Protein AF-A0A3D5UIU8-F1 (afdb_monomer_lite)

Secondary structure (DSSP, 8-state):
-HHHHHHHTGGGHHHHHHHHHHHHHHHHHHHHHHHHHHHHIIIIITTT-HHHHHHHHHHHHHHHHHHHHHHHHHHHHHHHHHHHHHHHHHHHHHHHHHTS-TTSGGG-

Sequence (108 aa):
MLKTLFKSLKQYKKDTIKTPIYVSLEVVMEVIIPLFMANLIDFGIDAGNMQVILQMGFALLVASFISLLFGVLAGKSAAVSSAGLARNLRQDMFYNVQKFSFWNIDKF

Radius of gyration: 24.21 Å; chains: 1; bounding box: 44×24×74 Å

Foldseek 3Di:
DVVVLVVLLVPLPVLVVVLVVLVVVLVVLVVVLVVLVVCCCVVPVVVVPPVSNVVSVVVSVVSVVVSVVSVVSSVVSVVVSVVSSVVSVVVVVVVVVVPDPPVCPVPD

pLDDT: mean 78.09, std 11.28, range [51.5, 91.25]

Structure (mmCIF, N/CA/C/O backbone):
data_AF-A0A3D5UIU8-F1
#
_entry.id   AF-A0A3D5UIU8-F1
#
loop_
_atom_site.group_PDB
_atom_site.id
_atom_site.type_symbol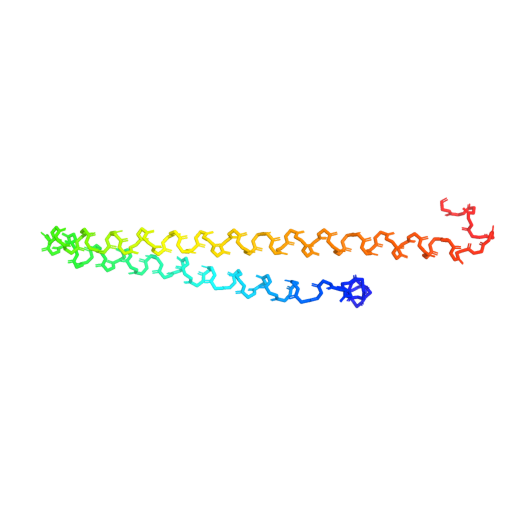
_atom_site.label_atom_id
_atom_site.label_alt_id
_atom_site.label_comp_id
_atom_site.label_asym_id
_atom_site.label_entity_id
_atom_site.label_seq_id
_atom_site.pdbx_PDB_ins_code
_atom_site.Cartn_x
_atom_site.Cartn_y
_atom_site.Cartn_z
_atom_site.occupancy
_atom_site.B_iso_or_equiv
_atom_site.auth_seq_id
_atom_site.auth_comp_id
_atom_site.auth_asym_id
_atom_site.auth_atom_id
_atom_site.pdbx_PDB_model_num
ATOM 1 N N . MET A 1 1 ? 0.678 3.725 -28.351 1.00 55.47 1 MET A N 1
ATOM 2 C CA . MET A 1 1 ? 1.595 4.153 -27.268 1.00 55.47 1 MET A CA 1
ATOM 3 C C . MET A 1 1 ? 1.585 3.197 -26.077 1.00 55.47 1 MET A C 1
ATOM 5 O O . MET A 1 1 ? 2.606 2.571 -25.833 1.00 55.47 1 MET A O 1
ATOM 9 N N . LEU A 1 2 ? 0.453 2.993 -25.388 1.00 57.66 2 LEU A N 1
ATOM 10 C CA . LEU A 1 2 ? 0.391 2.125 -24.196 1.00 57.66 2 LEU A CA 1
ATOM 11 C C . LEU A 1 2 ? 0.807 0.663 -24.464 1.00 57.66 2 LEU A C 1
ATOM 13 O O . LEU A 1 2 ? 1.610 0.115 -23.717 1.00 57.66 2 LEU A O 1
ATOM 17 N N . LYS A 1 3 ? 0.371 0.048 -25.575 1.00 56.66 3 LYS A N 1
ATOM 18 C CA . LYS A 1 3 ? 0.753 -1.337 -25.942 1.00 56.66 3 LYS A CA 1
ATOM 19 C C . LYS A 1 3 ? 2.269 -1.549 -26.103 1.00 56.66 3 LYS A C 1
ATOM 21 O O . LYS A 1 3 ? 2.748 -2.653 -25.859 1.00 56.66 3 LYS A O 1
ATOM 26 N N . THR A 1 4 ? 3.016 -0.517 -26.500 1.00 61.75 4 THR A N 1
ATOM 27 C CA . THR A 1 4 ? 4.473 -0.586 -26.694 1.00 61.75 4 THR A CA 1
ATOM 28 C C . THR A 1 4 ? 5.202 -0.539 -25.351 1.00 61.75 4 THR A C 1
ATOM 30 O O . THR A 1 4 ? 6.079 -1.360 -25.106 1.00 61.75 4 THR A O 1
ATOM 33 N N . LEU A 1 5 ? 4.752 0.330 -24.437 1.00 63.69 5 LEU A N 1
ATOM 34 C CA . LEU A 1 5 ? 5.268 0.430 -23.065 1.00 63.69 5 LEU A CA 1
ATOM 35 C C . LEU A 1 5 ? 4.950 -0.827 -22.237 1.00 63.69 5 LEU A C 1
ATOM 37 O O . LEU A 1 5 ? 5.814 -1.362 -21.545 1.00 63.69 5 LEU A O 1
ATOM 41 N N . PHE A 1 6 ? 3.745 -1.385 -22.397 1.00 60.25 6 PHE A N 1
ATOM 42 C CA . PHE A 1 6 ? 3.358 -2.676 -21.809 1.00 60.25 6 PHE A CA 1
ATOM 43 C C . PHE A 1 6 ? 4.180 -3.866 -22.332 1.00 60.25 6 PHE A C 1
ATOM 45 O O . PHE A 1 6 ? 4.208 -4.927 -21.697 1.00 60.25 6 PHE A O 1
ATOM 52 N N . LYS A 1 7 ? 4.872 -3.708 -23.467 1.00 61.59 7 LYS A N 1
ATOM 53 C CA . LYS A 1 7 ? 5.794 -4.710 -24.014 1.00 61.59 7 LYS A CA 1
ATOM 54 C C . LYS A 1 7 ? 7.157 -4.674 -23.311 1.00 61.59 7 LYS A C 1
ATOM 56 O O . LYS A 1 7 ? 7.739 -5.740 -23.136 1.00 61.59 7 LYS A O 1
ATOM 61 N N . SER A 1 8 ? 7.614 -3.517 -22.825 1.00 60.22 8 SER A N 1
ATOM 62 C CA . SER A 1 8 ? 8.851 -3.380 -22.028 1.00 60.22 8 SER A CA 1
ATOM 63 C C . SER A 1 8 ? 8.677 -3.807 -20.560 1.00 60.22 8 SER A C 1
ATOM 65 O O . SER A 1 8 ? 9.648 -4.107 -19.868 1.00 60.22 8 SER A O 1
ATOM 67 N N . LEU A 1 9 ? 7.434 -3.958 -20.093 1.00 59.25 9 LEU A N 1
ATOM 68 C CA . LEU A 1 9 ? 7.099 -4.498 -18.766 1.00 59.25 9 LEU A CA 1
ATOM 69 C C . LEU A 1 9 ? 7.472 -5.983 -18.564 1.00 59.25 9 LEU A C 1
ATOM 71 O O . LEU A 1 9 ? 7.518 -6.420 -17.418 1.00 59.25 9 LEU A O 1
ATOM 75 N N . LYS A 1 10 ? 7.744 -6.747 -19.643 1.00 63.09 10 LYS A N 1
ATOM 76 C CA . LYS A 1 10 ? 8.130 -8.185 -19.699 1.00 63.09 10 LYS A CA 1
ATOM 77 C C . LYS A 1 10 ? 8.235 -8.903 -18.342 1.00 63.09 10 LYS A C 1
ATOM 79 O O . LYS A 1 10 ? 7.294 -9.584 -17.947 1.00 63.09 10 LYS A O 1
ATOM 84 N N . GLN A 1 11 ? 9.372 -8.764 -17.661 1.00 62.12 11 GLN A N 1
ATOM 85 C CA . GLN A 1 11 ? 9.751 -9.550 -16.482 1.00 62.12 11 GLN A CA 1
ATOM 86 C C . GLN A 1 11 ? 9.135 -9.021 -15.170 1.00 62.12 11 GLN A C 1
ATOM 88 O O . GLN A 1 11 ? 9.027 -9.772 -14.207 1.00 62.12 11 GLN A O 1
ATOM 93 N N . TYR A 1 12 ? 8.657 -7.770 -15.160 1.00 63.25 12 TYR A N 1
ATOM 94 C CA . TYR A 1 12 ? 8.117 -7.068 -13.986 1.00 63.25 12 TYR A CA 1
ATOM 95 C C . TYR A 1 12 ? 6.584 -7.058 -13.916 1.00 63.25 12 TYR A C 1
ATOM 97 O O . TYR A 1 12 ? 6.015 -6.549 -12.955 1.00 63.25 12 TYR A O 1
ATOM 105 N N . LYS A 1 13 ? 5.889 -7.674 -14.886 1.00 61.03 13 LYS A N 1
ATOM 106 C CA . LYS A 1 13 ? 4.415 -7.747 -14.908 1.00 61.03 13 LYS A CA 1
ATOM 107 C C . LYS A 1 13 ? 3.810 -8.320 -13.621 1.00 61.03 13 LYS A C 1
ATOM 109 O O . LYS A 1 13 ? 2.730 -7.894 -13.226 1.00 61.03 13 LYS A O 1
ATOM 114 N N . LYS A 1 14 ? 4.493 -9.273 -12.973 1.00 61.50 14 LYS A N 1
ATOM 115 C CA . LYS A 1 14 ? 4.030 -9.872 -11.711 1.00 61.50 14 LYS A CA 1
ATOM 116 C C . LYS A 1 14 ? 4.049 -8.863 -10.564 1.00 61.50 14 LYS A C 1
ATOM 118 O O . LYS A 1 14 ? 3.095 -8.821 -9.797 1.00 61.50 14 LYS A O 1
ATOM 123 N N . ASP A 1 15 ? 5.085 -8.037 -10.476 1.00 64.19 15 ASP A N 1
ATOM 124 C CA . ASP A 1 15 ? 5.209 -7.038 -9.413 1.00 64.19 15 ASP A CA 1
ATOM 125 C C . ASP A 1 15 ? 4.310 -5.827 -9.683 1.00 64.19 15 ASP A C 1
ATOM 127 O O . ASP A 1 15 ? 3.659 -5.334 -8.770 1.00 64.19 15 ASP A O 1
ATOM 131 N N . THR A 1 16 ? 4.141 -5.435 -10.951 1.00 70.50 16 THR A N 1
ATOM 132 C CA . THR A 1 16 ? 3.202 -4.374 -11.352 1.00 70.50 16 THR A CA 1
ATOM 133 C C . THR A 1 16 ? 1.745 -4.693 -11.027 1.00 70.50 16 THR A C 1
ATOM 135 O O . THR A 1 16 ? 0.993 -3.769 -10.756 1.00 70.50 16 THR A O 1
ATOM 138 N N . ILE A 1 17 ? 1.326 -5.965 -11.050 1.00 73.69 17 ILE A N 1
ATOM 139 C CA . ILE A 1 17 ? -0.043 -6.366 -10.667 1.00 73.69 17 ILE A CA 1
ATOM 140 C C . ILE A 1 17 ? -0.186 -6.469 -9.145 1.00 73.69 17 ILE A C 1
ATOM 142 O O . ILE A 1 17 ? -1.238 -6.149 -8.601 1.00 73.69 17 ILE A O 1
ATOM 146 N N . LYS A 1 18 ? 0.871 -6.878 -8.440 1.00 72.50 18 LYS A N 1
ATOM 147 C CA . LYS A 1 18 ? 0.861 -6.956 -6.975 1.00 72.50 18 LYS A CA 1
ATOM 148 C C . LYS A 1 18 ? 0.772 -5.580 -6.320 1.00 72.50 18 LYS A C 1
ATOM 150 O O . LYS A 1 18 ? 0.062 -5.436 -5.334 1.00 72.50 18 LYS A O 1
ATOM 155 N N . THR A 1 19 ? 1.430 -4.570 -6.884 1.00 78.62 19 THR A N 1
ATOM 156 C CA . THR A 1 19 ? 1.395 -3.192 -6.374 1.00 78.62 19 THR A CA 1
ATOM 157 C C . THR A 1 19 ? -0.028 -2.642 -6.180 1.00 78.62 19 THR A C 1
ATOM 159 O O . THR A 1 19 ? -0.350 -2.290 -5.050 1.00 78.62 19 THR A O 1
ATOM 162 N N . PRO A 1 20 ? -0.918 -2.593 -7.194 1.00 80.12 20 PRO A N 1
ATOM 163 C CA . PRO A 1 20 ? -2.274 -2.082 -7.013 1.00 80.12 20 PRO A CA 1
ATOM 164 C C . PRO A 1 20 ? -3.114 -2.951 -6.074 1.00 80.12 20 PRO A C 1
ATOM 166 O O . PRO A 1 20 ? -3.991 -2.417 -5.407 1.00 80.12 20 PRO A O 1
ATOM 169 N N . ILE A 1 21 ? -2.841 -4.258 -5.965 1.00 83.62 21 ILE A N 1
ATOM 170 C CA . ILE A 1 21 ? -3.509 -5.120 -4.977 1.00 83.62 21 ILE A CA 1
ATOM 171 C C . ILE A 1 21 ? -3.123 -4.692 -3.557 1.00 83.62 21 ILE A C 1
ATOM 173 O O . ILE A 1 21 ? -4.005 -4.512 -2.722 1.00 83.62 21 ILE A O 1
ATOM 177 N N . TYR A 1 22 ? -1.830 -4.483 -3.290 1.00 82.00 22 TYR A N 1
ATOM 178 C CA . TYR A 1 22 ? -1.364 -4.038 -1.974 1.00 82.00 22 TYR A CA 1
ATOM 179 C C . TYR A 1 22 ? -1.868 -2.637 -1.623 1.00 82.00 22 TYR A C 1
ATOM 181 O O . TYR A 1 22 ? -2.374 -2.455 -0.522 1.00 82.00 22 TYR A O 1
ATOM 189 N N . VAL A 1 23 ? -1.825 -1.696 -2.571 1.00 85.25 23 VAL A N 1
ATOM 190 C CA . VAL A 1 23 ? -2.378 -0.343 -2.377 1.00 85.25 23 VAL A CA 1
ATOM 191 C C . VAL A 1 23 ? -3.888 -0.390 -2.126 1.00 85.25 23 VAL A C 1
ATOM 193 O O . VAL A 1 23 ? -4.392 0.314 -1.263 1.00 85.25 23 VAL A O 1
ATOM 196 N N . SER A 1 24 ? -4.637 -1.238 -2.838 1.00 86.62 24 SER A N 1
ATOM 197 C CA . SER A 1 24 ? -6.087 -1.345 -2.611 1.00 86.62 24 SER A CA 1
ATOM 198 C C . SER A 1 24 ? -6.403 -1.871 -1.210 1.00 86.62 24 SER A C 1
ATOM 200 O O . SER A 1 24 ? -7.316 -1.371 -0.562 1.00 86.62 24 SER A O 1
ATOM 202 N N . LEU A 1 25 ? -5.649 -2.869 -0.734 1.00 84.75 25 LEU A N 1
ATOM 203 C CA . LEU A 1 25 ? -5.814 -3.415 0.615 1.00 84.75 25 LEU A CA 1
ATOM 204 C C . LEU A 1 25 ? -5.443 -2.396 1.700 1.00 84.75 25 LEU A C 1
ATOM 206 O O . LEU A 1 25 ? -6.148 -2.302 2.701 1.00 84.75 25 LEU A O 1
ATOM 210 N N . GLU A 1 26 ? -4.380 -1.623 1.482 1.00 86.81 26 GLU A N 1
ATOM 211 C CA . GLU A 1 26 ? -3.974 -0.517 2.353 1.00 86.81 26 GLU A CA 1
ATOM 212 C C . GLU A 1 26 ? -5.085 0.534 2.471 1.00 86.81 26 GLU A C 1
ATOM 214 O O . GLU A 1 26 ? -5.531 0.833 3.574 1.00 86.81 26 GLU A O 1
ATOM 219 N N . VAL A 1 27 ? -5.616 1.016 1.343 1.00 88.81 27 VAL A N 1
ATOM 220 C CA . VAL A 1 27 ? -6.671 2.043 1.335 1.00 88.81 27 VAL A CA 1
ATOM 221 C C . VAL A 1 27 ? -7.948 1.547 2.019 1.00 88.81 27 VAL A C 1
ATOM 223 O O . VAL A 1 27 ? -8.598 2.300 2.741 1.00 88.81 27 VAL A O 1
ATOM 226 N N . VAL A 1 28 ? -8.316 0.273 1.846 1.00 88.81 28 VAL A N 1
ATOM 227 C CA . VAL A 1 28 ? -9.464 -0.309 2.562 1.00 88.81 28 VAL A CA 1
ATOM 228 C C . VAL A 1 28 ? -9.240 -0.279 4.076 1.00 88.81 28 VAL A C 1
ATOM 230 O O . VAL A 1 28 ? -10.161 0.074 4.812 1.00 88.81 28 VAL A O 1
ATOM 233 N N . MET A 1 29 ? -8.034 -0.601 4.555 1.00 84.56 29 MET A N 1
ATOM 234 C CA . MET A 1 29 ? -7.706 -0.499 5.981 1.00 84.56 29 MET A CA 1
ATOM 235 C C . MET A 1 29 ? -7.745 0.949 6.477 1.00 84.56 29 MET A C 1
ATOM 237 O O . MET A 1 29 ? -8.321 1.201 7.535 1.00 84.56 29 MET A O 1
ATOM 241 N N . GLU A 1 30 ? -7.219 1.905 5.709 1.00 86.12 30 GLU A N 1
ATOM 242 C CA . GLU A 1 30 ? -7.270 3.327 6.067 1.00 86.12 30 GLU A CA 1
ATOM 243 C C . GLU A 1 30 ? -8.698 3.858 6.192 1.00 86.12 30 GLU A C 1
ATOM 245 O O . GLU A 1 30 ? -8.975 4.649 7.086 1.00 86.12 30 GLU A O 1
ATOM 250 N N . VAL A 1 31 ? -9.625 3.392 5.354 1.00 89.69 31 VAL A N 1
ATOM 251 C CA . VAL A 1 31 ? -11.046 3.776 5.428 1.00 89.69 31 VAL A CA 1
ATOM 252 C C . VAL A 1 31 ? -11.741 3.146 6.642 1.00 89.69 31 VAL A C 1
ATOM 254 O O . VAL A 1 31 ? -12.666 3.727 7.210 1.00 89.69 31 VAL A O 1
ATOM 257 N N . ILE A 1 32 ? -11.290 1.968 7.073 1.00 87.19 32 ILE A N 1
ATOM 258 C CA . ILE A 1 32 ? -11.833 1.254 8.233 1.00 87.19 32 ILE A CA 1
ATOM 259 C C . ILE A 1 32 ? -11.371 1.883 9.565 1.00 87.19 32 ILE A C 1
ATOM 261 O O . ILE A 1 32 ? -12.113 1.849 10.547 1.00 87.19 32 ILE A O 1
ATOM 265 N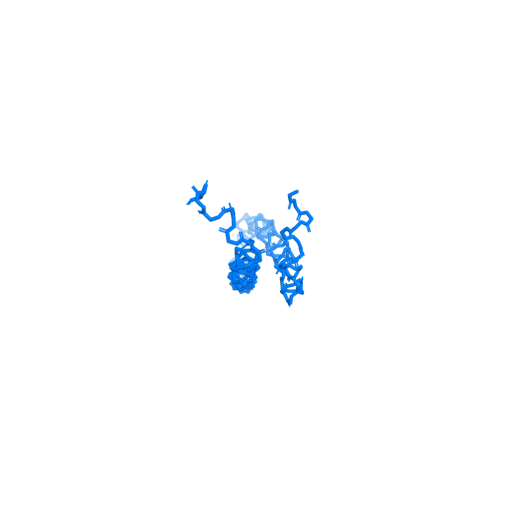 N . ILE A 1 33 ? -10.188 2.502 9.624 1.00 88.00 33 ILE A N 1
ATOM 266 C CA . ILE A 1 33 ? -9.662 3.147 10.845 1.00 88.00 33 ILE A CA 1
ATOM 267 C C . ILE A 1 33 ? -10.621 4.228 11.408 1.00 88.00 33 ILE A C 1
ATOM 269 O O . ILE A 1 33 ? -10.944 4.158 12.597 1.00 88.00 33 ILE A O 1
ATOM 273 N N . PRO A 1 34 ? -11.151 5.179 10.610 1.00 88.69 34 PR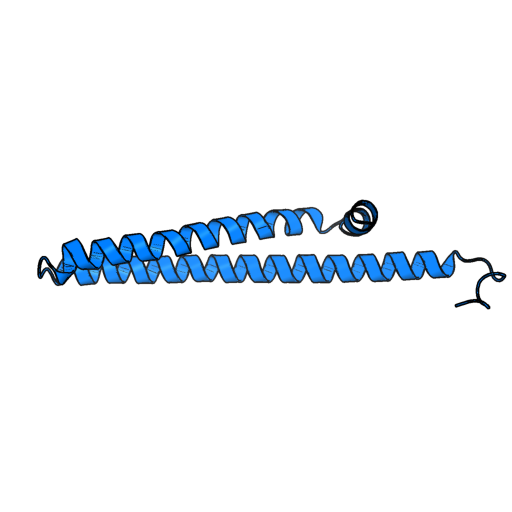O A N 1
ATOM 274 C CA . PRO A 1 34 ? -12.163 6.142 11.052 1.00 88.69 34 PRO A CA 1
ATOM 275 C C . PRO A 1 34 ? -13.450 5.503 11.585 1.00 88.69 34 PRO A C 1
ATOM 277 O O . PRO A 1 34 ? -14.030 6.010 12.540 1.00 88.69 34 PRO A O 1
ATOM 280 N N . LEU A 1 35 ? -13.885 4.374 11.014 1.00 87.62 35 LEU A N 1
ATOM 281 C CA . LEU A 1 35 ? -15.045 3.620 11.509 1.00 87.62 35 LEU A CA 1
ATOM 282 C C . LEU A 1 35 ? -14.791 3.064 12.917 1.00 87.62 35 LEU A C 1
ATOM 284 O O . LEU A 1 35 ? -15.660 3.140 13.784 1.00 87.62 35 LEU A O 1
ATOM 288 N N . PHE A 1 36 ? -13.590 2.544 13.179 1.00 84.81 36 PHE A N 1
ATOM 289 C CA . PHE A 1 36 ? -13.197 2.139 14.531 1.00 84.81 36 PHE A CA 1
ATOM 290 C C . PHE A 1 36 ? -13.063 3.328 15.483 1.00 84.81 36 PHE A C 1
ATOM 292 O O . PHE A 1 36 ? -13.410 3.202 16.656 1.00 84.81 36 PHE A O 1
ATOM 299 N N . MET A 1 37 ? -12.601 4.478 14.988 1.00 86.12 37 MET A N 1
ATOM 300 C CA . MET A 1 37 ? -12.509 5.707 15.773 1.00 86.12 37 MET A CA 1
ATOM 301 C C . MET A 1 37 ? -13.893 6.216 16.198 1.00 86.12 37 MET A C 1
ATOM 303 O O . MET A 1 37 ? -14.063 6.561 17.361 1.00 86.12 37 MET A O 1
ATOM 307 N N . ALA A 1 38 ? -14.887 6.195 15.303 1.00 87.50 38 ALA A N 1
ATOM 308 C CA . ALA A 1 38 ? -16.268 6.553 15.633 1.00 87.50 38 ALA A CA 1
ATOM 309 C C . ALA A 1 38 ? -16.831 5.648 16.739 1.00 87.50 38 ALA A C 1
ATOM 311 O O . ALA A 1 38 ? -17.275 6.136 17.772 1.00 87.50 38 ALA A O 1
ATOM 312 N N . ASN A 1 39 ? -16.671 4.327 16.595 1.00 84.88 39 ASN A N 1
ATOM 313 C CA . ASN A 1 39 ? -17.091 3.381 17.629 1.00 84.88 39 ASN A CA 1
ATOM 314 C C . ASN A 1 39 ? -16.358 3.599 18.968 1.00 84.88 39 ASN A C 1
ATOM 316 O O . ASN A 1 39 ? -16.936 3.374 20.027 1.00 84.88 39 ASN A O 1
ATOM 320 N N . LEU A 1 40 ? -15.086 4.017 18.948 1.00 85.88 40 LEU A N 1
ATOM 321 C CA . LEU A 1 40 ? -14.339 4.333 20.171 1.00 85.88 40 LEU A CA 1
ATOM 322 C C . LEU A 1 40 ? -14.916 5.563 20.881 1.00 85.88 40 LEU A C 1
ATOM 324 O O . LEU A 1 40 ? -14.956 5.590 22.111 1.00 85.88 40 LEU A O 1
ATOM 328 N N . ILE A 1 41 ? -15.366 6.568 20.129 1.00 85.75 41 ILE A N 1
ATOM 329 C CA . ILE A 1 41 ? -16.015 7.756 20.690 1.00 85.75 41 ILE A CA 1
ATOM 330 C C . ILE A 1 41 ? -17.368 7.359 21.296 1.00 85.75 41 ILE A C 1
ATOM 332 O O . ILE A 1 41 ? -17.569 7.573 22.490 1.00 85.75 41 ILE A O 1
ATOM 336 N N . ASP A 1 42 ? -18.220 6.679 20.527 1.00 86.06 42 ASP A N 1
ATOM 337 C CA . ASP A 1 42 ? -19.590 6.339 20.933 1.00 86.06 42 ASP A CA 1
ATOM 338 C C . ASP A 1 42 ? -19.637 5.356 22.122 1.00 86.06 42 ASP A C 1
ATOM 340 O O . ASP A 1 42 ? -20.376 5.548 23.087 1.00 86.06 42 ASP A O 1
ATOM 344 N N . PHE A 1 43 ? -18.834 4.285 22.085 1.00 80.38 43 PHE A N 1
ATOM 345 C CA . PHE A 1 43 ? -18.864 3.224 23.106 1.00 80.38 43 PHE A CA 1
ATOM 346 C C . PHE A 1 43 ? -17.795 3.368 24.192 1.00 80.38 43 PHE A C 1
ATOM 348 O O . PHE A 1 43 ? -17.850 2.672 25.208 1.00 80.38 43 PHE A O 1
ATOM 355 N N . GLY A 1 44 ? -16.802 4.228 23.981 1.00 82.81 44 GLY A N 1
ATOM 356 C CA . GLY A 1 44 ? -15.732 4.479 24.937 1.00 82.81 44 GLY A CA 1
ATOM 357 C C . GLY A 1 44 ? -15.935 5.796 25.671 1.00 82.81 44 GLY A C 1
ATOM 358 O O . GLY A 1 44 ? -16.133 5.797 26.887 1.00 82.81 44 GLY A O 1
ATOM 359 N N . ILE A 1 45 ? -15.866 6.906 24.930 1.00 80.88 45 ILE A N 1
ATOM 360 C CA . ILE A 1 45 ? -15.868 8.264 25.492 1.00 80.88 45 ILE A CA 1
ATOM 361 C C . ILE A 1 45 ? -17.260 8.638 26.006 1.00 80.88 45 ILE A C 1
ATOM 363 O O . ILE A 1 45 ? -17.381 8.981 27.182 1.00 80.88 45 ILE A O 1
ATOM 367 N N . ASP A 1 46 ? -18.301 8.497 25.185 1.00 81.69 46 ASP A N 1
ATOM 368 C CA . ASP A 1 46 ? -19.678 8.848 25.568 1.00 81.69 46 ASP A CA 1
ATOM 369 C C . ASP A 1 46 ? -20.231 7.918 26.659 1.00 81.69 46 ASP A C 1
ATOM 371 O O . ASP A 1 46 ? -20.961 8.353 27.551 1.00 81.69 46 ASP A O 1
ATOM 375 N N . ALA A 1 47 ? -19.823 6.645 26.655 1.00 80.94 47 ALA A N 1
ATOM 376 C CA . ALA A 1 47 ? -20.167 5.683 27.704 1.00 80.94 47 ALA A CA 1
ATOM 377 C C . ALA A 1 47 ? -19.316 5.823 28.987 1.00 80.94 47 ALA A C 1
ATOM 379 O O . ALA A 1 47 ? -19.592 5.149 29.981 1.00 80.94 47 ALA A O 1
ATOM 380 N N . GLY A 1 48 ? -18.259 6.646 28.977 1.00 84.81 48 GLY A N 1
ATOM 381 C CA . GLY A 1 48 ? -17.351 6.847 30.112 1.00 84.81 48 GLY A CA 1
ATOM 382 C C . GLY A 1 48 ? -16.535 5.610 30.520 1.00 84.81 48 GLY A C 1
ATOM 383 O O . GLY A 1 48 ? -16.032 5.546 31.644 1.00 84.81 48 GLY A O 1
ATOM 384 N N . ASN A 1 49 ? -16.396 4.608 29.645 1.00 82.12 49 ASN A N 1
ATOM 385 C CA . ASN A 1 49 ? -15.740 3.343 29.974 1.00 82.12 49 ASN A CA 1
ATOM 386 C C . ASN A 1 49 ? -14.263 3.339 29.552 1.00 82.12 49 ASN A C 1
ATOM 388 O O . ASN A 1 49 ? -13.903 2.976 28.430 1.00 82.12 49 ASN A O 1
ATOM 392 N N . MET A 1 50 ? -13.387 3.672 30.502 1.00 81.00 50 MET A N 1
ATOM 393 C CA . MET A 1 50 ? -11.935 3.728 30.289 1.00 81.00 50 MET A CA 1
ATOM 394 C C . MET A 1 50 ? -11.328 2.392 29.824 1.00 81.00 50 MET A C 1
ATOM 396 O O . MET A 1 50 ? -10.344 2.377 29.084 1.00 81.00 50 MET A O 1
ATOM 400 N N . GLN A 1 51 ? -11.910 1.257 30.220 1.00 84.62 51 GLN A N 1
ATOM 401 C CA . GLN A 1 51 ? -11.401 -0.057 29.831 1.00 84.62 51 GLN A CA 1
ATOM 402 C C . GLN A 1 51 ? -11.663 -0.355 28.350 1.00 84.62 51 GLN A C 1
ATOM 404 O O . GLN A 1 51 ? -10.789 -0.894 27.670 1.00 84.62 51 GLN A O 1
ATOM 409 N N . VAL A 1 52 ? -12.820 0.067 27.832 1.00 82.88 52 VAL A N 1
ATOM 410 C CA . VAL A 1 52 ? -13.164 -0.029 26.405 1.00 82.88 52 VAL A CA 1
ATOM 411 C C . VAL A 1 52 ? -12.276 0.898 25.575 1.00 82.88 52 VAL A C 1
ATOM 413 O O . VAL A 1 52 ? -11.738 0.466 24.556 1.00 82.88 52 VAL A O 1
ATOM 416 N N . ILE A 1 53 ? -12.028 2.126 26.050 1.00 86.44 53 ILE A N 1
ATOM 417 C CA . ILE A 1 53 ? -11.118 3.080 25.392 1.00 86.44 53 ILE A CA 1
ATOM 418 C C . ILE A 1 53 ? -9.711 2.487 25.252 1.00 86.44 53 ILE A C 1
ATOM 420 O O . ILE A 1 53 ? -9.127 2.537 24.172 1.00 86.44 53 ILE A O 1
ATOM 424 N N . LEU A 1 54 ? -9.167 1.891 26.317 1.00 86.25 54 LEU A N 1
ATOM 425 C CA . LEU A 1 54 ? -7.831 1.287 26.288 1.00 86.25 54 LEU A CA 1
ATOM 426 C C . LEU A 1 54 ? -7.757 0.069 25.356 1.00 86.25 54 LEU A C 1
ATOM 428 O O . LEU A 1 54 ? -6.799 -0.056 24.593 1.00 86.25 54 LEU A O 1
ATOM 432 N N . GLN A 1 55 ? -8.763 -0.810 25.376 1.00 86.50 55 GLN A N 1
ATOM 433 C CA . GLN A 1 55 ? -8.802 -1.988 24.501 1.00 86.50 55 GLN A CA 1
ATOM 434 C C . GLN A 1 55 ? -8.950 -1.606 23.023 1.00 86.50 55 GLN A C 1
ATOM 436 O O . GLN A 1 55 ? -8.198 -2.102 22.181 1.00 86.50 55 GLN A O 1
ATOM 441 N N . MET A 1 56 ? -9.878 -0.701 22.699 1.00 85.69 56 MET A N 1
ATOM 442 C CA . MET A 1 56 ? -10.097 -0.239 21.326 1.00 85.69 56 MET A CA 1
ATOM 443 C C . MET A 1 56 ? -8.943 0.632 20.829 1.00 85.69 56 MET A C 1
ATOM 445 O O . MET A 1 56 ? -8.540 0.494 19.678 1.00 85.69 56 MET A O 1
ATOM 449 N N . GLY A 1 57 ? -8.359 1.470 21.689 1.00 85.94 57 GLY A N 1
ATOM 450 C CA . GLY A 1 57 ? -7.176 2.268 21.369 1.00 85.94 57 GLY A CA 1
ATOM 451 C C . GLY A 1 57 ? -5.963 1.394 21.049 1.00 85.94 57 GLY A C 1
ATOM 452 O O . GLY A 1 57 ? -5.270 1.635 20.062 1.00 85.94 57 GLY A O 1
ATOM 453 N N . PHE A 1 58 ? -5.747 0.320 21.816 1.00 88.06 58 PHE A N 1
ATOM 454 C CA . PHE A 1 58 ? -4.707 -0.659 21.505 1.00 88.06 58 PHE A CA 1
ATOM 455 C C . PHE A 1 58 ? -4.978 -1.382 20.177 1.00 88.06 58 PHE A C 1
ATOM 457 O O . PHE A 1 58 ? -4.073 -1.507 19.353 1.00 88.06 58 PHE A O 1
ATOM 464 N N . ALA A 1 59 ? -6.222 -1.800 19.921 1.00 87.06 59 ALA A N 1
ATOM 465 C CA . ALA A 1 59 ? -6.605 -2.420 18.652 1.00 87.06 59 ALA A CA 1
ATOM 466 C C . ALA A 1 59 ? -6.392 -1.480 17.447 1.00 87.06 59 ALA A C 1
ATOM 468 O O . ALA A 1 59 ? -5.863 -1.908 16.421 1.00 87.06 59 ALA A O 1
ATOM 469 N N . LEU A 1 60 ? -6.726 -0.192 17.587 1.00 88.50 60 LEU A N 1
ATOM 470 C CA . LEU A 1 60 ? -6.479 0.862 16.592 1.00 88.50 60 LEU A CA 1
ATOM 471 C C . LEU A 1 60 ? -4.989 1.055 16.307 1.00 88.50 60 LEU A C 1
ATOM 473 O O . LEU A 1 60 ? -4.584 1.211 15.153 1.00 88.50 60 LEU A O 1
ATOM 477 N N . LEU A 1 61 ? -4.167 1.019 17.353 1.00 90.00 61 LEU A N 1
ATOM 478 C CA . LEU A 1 61 ? -2.721 1.154 17.240 1.00 90.00 61 LEU A CA 1
ATOM 479 C C . LEU A 1 61 ? -2.136 -0.034 16.462 1.00 90.00 61 LEU A C 1
ATOM 481 O O . LEU A 1 61 ? -1.400 0.167 15.498 1.00 90.00 61 LEU A O 1
ATOM 485 N N . VAL A 1 62 ? -2.546 -1.263 16.793 1.00 90.25 62 VAL A N 1
ATOM 486 C CA . VAL A 1 62 ? -2.156 -2.474 16.050 1.00 90.25 62 VAL A CA 1
ATOM 487 C C . VAL A 1 62 ? -2.610 -2.406 14.588 1.00 90.25 62 VAL A C 1
ATOM 489 O O . VAL A 1 62 ? -1.807 -2.656 13.690 1.00 90.25 62 VAL A O 1
ATOM 492 N N . ALA A 1 63 ? -3.861 -2.020 14.328 1.00 87.19 63 ALA A N 1
ATOM 493 C CA . ALA A 1 63 ? -4.386 -1.872 12.970 1.00 87.19 63 ALA A CA 1
ATOM 494 C C . ALA A 1 63 ? -3.598 -0.835 12.150 1.00 87.19 63 ALA A C 1
ATOM 496 O O . ALA A 1 63 ? -3.271 -1.087 10.991 1.00 87.19 63 ALA A O 1
ATOM 497 N N . SER A 1 64 ? -3.218 0.288 12.764 1.00 88.06 64 SER A N 1
ATOM 498 C CA . SER A 1 64 ? -2.414 1.330 12.114 1.00 88.06 64 SER A CA 1
ATOM 499 C C . SER A 1 64 ? -1.016 0.831 11.741 1.00 88.06 64 SER A C 1
ATOM 501 O O . SER A 1 64 ? -0.542 1.089 10.635 1.00 88.06 64 SER A O 1
ATOM 503 N N . PHE A 1 65 ? -0.366 0.054 12.615 1.00 91.25 65 PHE A N 1
ATOM 504 C CA . PHE A 1 65 ? 0.919 -0.580 12.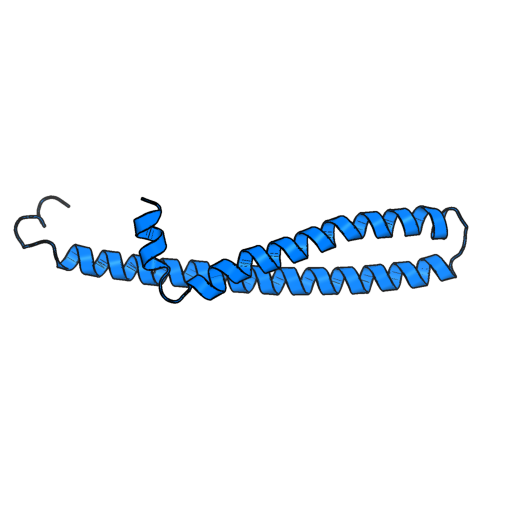296 1.00 91.25 65 PHE A CA 1
ATOM 505 C C . PHE A 1 65 ? 0.805 -1.577 11.141 1.00 91.25 65 PHE A C 1
ATOM 507 O O . PHE A 1 65 ? 1.688 -1.635 10.285 1.00 91.25 65 PHE A O 1
ATOM 514 N N . ILE A 1 66 ? -0.282 -2.349 11.095 1.00 88.44 66 ILE A N 1
ATOM 515 C CA . ILE A 1 66 ? -0.546 -3.276 9.992 1.00 88.44 66 ILE A CA 1
ATOM 516 C C . ILE A 1 66 ? -0.739 -2.499 8.683 1.00 88.44 66 ILE A C 1
ATOM 518 O O . ILE A 1 66 ? -0.107 -2.843 7.684 1.00 88.44 66 ILE A O 1
ATOM 522 N N . SER A 1 67 ? -1.533 -1.423 8.694 1.00 87.25 67 SER A N 1
ATOM 523 C CA . SER A 1 67 ? -1.731 -0.551 7.527 1.00 87.25 67 SER A CA 1
ATOM 524 C C . SER A 1 67 ? -0.404 0.018 7.019 1.00 87.25 67 SER A C 1
ATOM 526 O O . SER A 1 67 ? -0.093 -0.082 5.834 1.00 87.25 67 SER A O 1
ATOM 528 N N . LEU A 1 68 ? 0.444 0.509 7.929 1.00 88.81 68 LEU A N 1
ATOM 529 C CA . LEU A 1 68 ? 1.773 1.024 7.596 1.00 88.81 68 LEU A CA 1
ATOM 530 C C . LEU A 1 68 ? 2.664 -0.039 6.936 1.00 88.81 68 LEU A C 1
ATOM 532 O O . LEU A 1 68 ? 3.362 0.250 5.963 1.00 88.81 68 LEU A O 1
ATOM 536 N N . LEU A 1 69 ? 2.648 -1.278 7.438 1.00 89.00 69 LEU A N 1
ATOM 537 C CA . LEU A 1 69 ? 3.406 -2.379 6.840 1.00 89.00 69 LEU A CA 1
ATOM 538 C C . LEU A 1 69 ? 2.951 -2.660 5.403 1.00 89.00 69 LEU A C 1
ATOM 540 O O . LEU A 1 69 ? 3.796 -2.848 4.522 1.00 89.00 69 LEU A O 1
ATOM 544 N N . PHE A 1 70 ? 1.639 -2.657 5.151 1.00 85.00 70 PHE A N 1
ATOM 545 C CA . PHE A 1 70 ? 1.102 -2.808 3.799 1.00 85.00 70 PHE A CA 1
ATOM 546 C C . PHE A 1 70 ? 1.520 -1.653 2.884 1.00 85.00 70 PHE A C 1
ATOM 548 O O . PHE A 1 70 ? 1.968 -1.926 1.768 1.00 85.00 70 PHE A O 1
ATOM 555 N N . GLY A 1 71 ? 1.506 -0.412 3.373 1.00 86.06 71 GLY A N 1
ATOM 556 C CA . GLY A 1 71 ? 1.977 0.753 2.620 1.00 86.06 71 GLY A CA 1
ATOM 557 C C . GLY A 1 71 ? 3.451 0.700 2.246 1.00 86.06 71 GLY A C 1
ATOM 558 O O . GLY A 1 71 ? 3.831 0.947 1.099 1.00 86.06 71 GLY A O 1
ATOM 559 N N . VAL A 1 72 ? 4.311 0.261 3.166 1.00 87.88 72 VAL A N 1
ATOM 560 C CA . VAL A 1 72 ? 5.742 0.074 2.877 1.00 87.88 72 VAL A CA 1
ATOM 561 C C . VAL A 1 72 ? 5.957 -1.022 1.825 1.00 87.88 72 VAL A C 1
ATOM 563 O O . VAL A 1 72 ? 6.767 -0.858 0.907 1.00 87.88 72 VAL A O 1
ATOM 566 N N . LEU A 1 73 ? 5.229 -2.139 1.916 1.00 84.56 73 LEU A N 1
ATOM 567 C CA . LEU A 1 73 ? 5.308 -3.231 0.938 1.00 84.56 73 LEU A CA 1
ATOM 568 C C .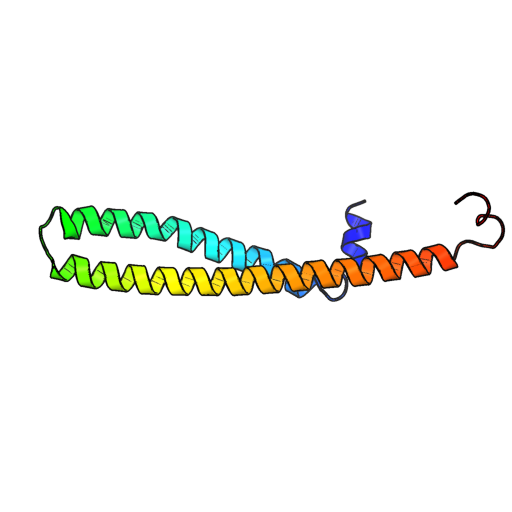 LEU A 1 73 ? 4.791 -2.807 -0.444 1.00 84.56 73 LEU A C 1
ATOM 570 O O . LEU A 1 73 ? 5.407 -3.151 -1.463 1.00 84.56 73 LEU A O 1
ATOM 574 N N . ALA A 1 74 ? 3.703 -2.040 -0.479 1.00 83.31 74 ALA A N 1
ATOM 575 C CA . ALA A 1 74 ? 3.144 -1.453 -1.686 1.00 83.31 74 ALA A CA 1
ATOM 576 C C . ALA A 1 74 ? 4.139 -0.480 -2.332 1.00 83.31 74 ALA A C 1
ATOM 578 O O . ALA A 1 74 ? 4.480 -0.642 -3.506 1.00 83.31 74 ALA A O 1
ATOM 579 N N . GLY A 1 75 ? 4.692 0.454 -1.555 1.00 83.31 75 GLY A N 1
ATOM 580 C CA . GLY A 1 75 ? 5.683 1.430 -2.007 1.00 83.31 75 GLY A CA 1
ATOM 581 C C . GLY A 1 75 ? 6.963 0.780 -2.534 1.00 83.31 75 GLY A C 1
ATOM 582 O O . GLY A 1 75 ? 7.447 1.134 -3.612 1.00 83.31 75 GLY A O 1
ATOM 583 N N . LYS A 1 76 ? 7.481 -0.245 -1.845 1.00 85.75 76 LYS A N 1
ATOM 584 C CA . LYS A 1 76 ? 8.641 -1.020 -2.315 1.00 85.75 76 LYS A CA 1
ATOM 585 C C . LYS A 1 76 ? 8.346 -1.722 -3.642 1.00 85.75 76 LYS A C 1
ATOM 587 O O . LYS A 1 76 ? 9.157 -1.653 -4.566 1.00 85.75 76 LYS A O 1
ATOM 592 N N . SER A 1 77 ? 7.195 -2.384 -3.755 1.00 79.62 77 SER A N 1
ATOM 593 C CA . SER A 1 77 ? 6.794 -3.089 -4.982 1.00 79.62 77 SER A CA 1
ATOM 594 C C . SER A 1 77 ? 6.586 -2.114 -6.147 1.00 79.62 77 SER A C 1
ATOM 596 O O . SER A 1 77 ? 7.045 -2.371 -7.264 1.00 79.62 77 SER A O 1
ATOM 598 N N . ALA A 1 78 ? 5.994 -0.946 -5.876 1.00 80.38 78 ALA A N 1
ATOM 599 C CA . ALA A 1 78 ? 5.843 0.143 -6.834 1.00 80.38 78 ALA A CA 1
ATOM 600 C C . ALA A 1 78 ? 7.204 0.629 -7.345 1.00 80.38 78 ALA A C 1
ATOM 602 O O . ALA A 1 78 ? 7.422 0.670 -8.558 1.00 80.38 78 ALA A O 1
ATOM 603 N N . ALA A 1 79 ? 8.139 0.923 -6.438 1.00 82.81 79 ALA A N 1
ATOM 604 C CA . ALA A 1 79 ? 9.476 1.401 -6.778 1.00 82.81 79 ALA A CA 1
ATOM 605 C C . ALA A 1 79 ? 10.253 0.386 -7.631 1.00 82.81 79 ALA A C 1
ATOM 607 O O . ALA A 1 79 ? 10.812 0.751 -8.668 1.00 82.81 79 ALA A O 1
ATOM 608 N N . VAL A 1 80 ? 10.233 -0.897 -7.251 1.00 82.25 80 VAL A N 1
ATOM 609 C CA . VAL A 1 80 ? 10.894 -1.974 -8.008 1.00 82.25 80 VAL A CA 1
ATOM 610 C C . VAL A 1 80 ? 10.278 -2.125 -9.400 1.00 82.25 80 VAL A C 1
ATOM 612 O O . VAL A 1 80 ? 11.012 -2.208 -10.387 1.00 82.25 80 VAL A O 1
ATOM 615 N N . SER A 1 81 ? 8.946 -2.107 -9.506 1.00 79.62 81 SER A N 1
ATOM 616 C CA . SER A 1 81 ? 8.260 -2.238 -10.795 1.00 79.62 81 SER A CA 1
ATOM 617 C C . SER A 1 81 ? 8.540 -1.054 -11.735 1.00 79.62 81 SER A C 1
ATOM 619 O O . SER A 1 81 ? 8.817 -1.263 -12.918 1.00 79.62 81 SER A O 1
ATOM 621 N N . SER A 1 82 ? 8.568 0.174 -11.207 1.00 79.06 82 SER A N 1
ATOM 622 C CA . SER A 1 82 ? 8.869 1.394 -11.965 1.00 79.06 82 SER A CA 1
ATOM 623 C C . SER A 1 82 ? 10.330 1.452 -12.418 1.00 79.06 82 SER A C 1
ATOM 625 O O . SER A 1 82 ? 10.606 1.740 -13.585 1.00 79.06 82 SER A O 1
ATOM 627 N N . ALA A 1 83 ? 11.277 1.117 -11.537 1.00 83.62 83 ALA A N 1
ATOM 628 C CA . ALA A 1 83 ? 12.699 1.067 -11.879 1.00 83.62 83 ALA A CA 1
ATOM 629 C C . ALA A 1 83 ? 12.999 -0.033 -12.915 1.00 83.62 83 ALA A C 1
ATOM 631 O O . ALA A 1 83 ? 13.745 0.193 -13.872 1.00 83.62 83 ALA A O 1
ATOM 632 N N . GLY A 1 84 ? 12.370 -1.203 -12.768 1.00 80.56 84 GLY A N 1
ATOM 633 C CA . GLY A 1 84 ? 12.467 -2.312 -13.715 1.00 80.56 84 GLY A CA 1
ATOM 634 C C . GLY A 1 84 ? 11.916 -1.972 -15.103 1.00 80.56 84 GLY A C 1
ATOM 635 O O . GLY A 1 84 ? 12.554 -2.263 -16.118 1.00 80.56 84 GLY A O 1
ATOM 636 N N . LEU A 1 85 ? 10.772 -1.282 -15.159 1.00 79.00 85 LEU A N 1
ATOM 637 C CA . LEU A 1 85 ? 10.202 -0.756 -16.402 1.00 79.00 85 LEU A CA 1
ATOM 638 C C . LEU A 1 85 ? 11.159 0.237 -17.070 1.00 79.00 85 LEU A C 1
ATOM 640 O O . LEU A 1 85 ? 11.436 0.107 -18.263 1.00 79.00 85 LEU A O 1
ATOM 644 N N . ALA A 1 86 ? 11.704 1.191 -16.311 1.00 81.25 86 ALA A N 1
ATOM 645 C CA . ALA A 1 86 ? 12.623 2.198 -16.837 1.00 81.25 86 ALA A CA 1
ATOM 646 C C . ALA A 1 86 ? 13.919 1.582 -17.394 1.00 81.25 86 ALA A C 1
ATOM 648 O O . ALA A 1 86 ? 14.431 2.045 -18.415 1.00 81.25 86 ALA A O 1
ATOM 649 N N . ARG A 1 87 ? 14.441 0.523 -16.758 1.00 82.06 87 ARG A N 1
ATOM 650 C CA . ARG A 1 87 ? 15.611 -0.224 -17.245 1.00 82.06 87 ARG A CA 1
ATOM 651 C C . ARG A 1 87 ? 15.337 -0.878 -18.598 1.00 82.06 87 ARG A C 1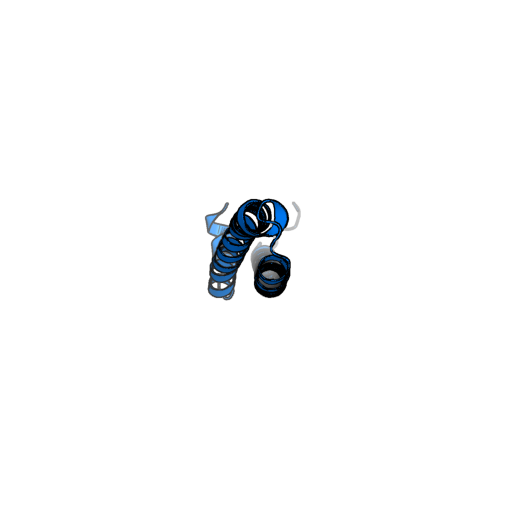
ATOM 653 O O . ARG A 1 87 ? 16.098 -0.663 -19.540 1.00 82.06 87 ARG A O 1
ATOM 660 N N . ASN A 1 88 ? 14.245 -1.634 -18.704 1.00 80.81 88 ASN A N 1
ATOM 661 C CA . ASN A 1 88 ? 13.892 -2.335 -19.940 1.00 80.81 88 ASN A CA 1
ATOM 662 C C . ASN A 1 88 ? 13.587 -1.358 -21.077 1.00 80.81 88 ASN A C 1
ATOM 664 O O . ASN A 1 88 ? 14.009 -1.581 -22.207 1.00 80.81 88 ASN A O 1
ATOM 668 N N . LEU A 1 89 ? 12.910 -0.249 -20.770 1.00 81.38 89 LEU A N 1
ATOM 669 C CA . LEU A 1 89 ? 12.589 0.780 -21.753 1.00 81.38 89 LEU A CA 1
ATOM 670 C C . LEU A 1 89 ? 13.852 1.441 -22.324 1.00 81.38 89 LEU A C 1
ATOM 672 O O . LEU A 1 89 ? 13.968 1.577 -23.539 1.00 81.38 89 LEU A O 1
ATOM 676 N N . ARG A 1 90 ? 14.821 1.807 -21.471 1.00 82.25 90 ARG A N 1
ATOM 677 C CA . ARG A 1 90 ? 16.104 2.373 -21.929 1.00 82.25 90 ARG A CA 1
ATOM 678 C C . ARG A 1 90 ? 16.880 1.394 -22.805 1.00 82.25 90 ARG A C 1
ATOM 680 O O . ARG A 1 90 ? 17.467 1.805 -23.801 1.00 82.25 90 ARG A O 1
ATOM 687 N N . GLN A 1 91 ? 16.852 0.108 -22.465 1.00 82.31 91 GLN A N 1
ATOM 688 C CA . GLN A 1 91 ? 17.511 -0.920 -23.260 1.00 82.31 91 GLN A CA 1
ATOM 689 C C . GLN A 1 91 ? 16.827 -1.109 -24.622 1.00 82.31 91 GLN A C 1
ATOM 691 O O . GLN A 1 91 ? 17.506 -1.081 -25.645 1.00 82.31 91 GLN A O 1
ATOM 696 N N . ASP A 1 92 ? 15.495 -1.214 -24.662 1.00 81.00 92 ASP A N 1
ATOM 697 C CA . ASP A 1 92 ? 14.729 -1.316 -25.912 1.00 81.00 92 ASP A CA 1
ATOM 698 C C . ASP A 1 92 ? 14.962 -0.093 -26.823 1.00 81.00 92 ASP A C 1
ATOM 700 O O . ASP A 1 92 ? 15.118 -0.244 -28.036 1.00 81.00 92 ASP A O 1
ATOM 704 N N . MET A 1 93 ? 15.053 1.113 -26.246 1.00 79.62 93 MET A N 1
ATOM 705 C CA . MET A 1 93 ? 15.417 2.330 -26.980 1.00 79.62 93 MET A CA 1
ATOM 706 C C . MET A 1 93 ? 16.829 2.244 -27.570 1.00 79.62 93 MET A C 1
ATOM 708 O O . MET A 1 93 ? 16.998 2.503 -28.758 1.00 79.62 93 MET A O 1
ATOM 712 N N . PHE A 1 94 ? 17.827 1.834 -26.783 1.00 82.62 94 PHE A N 1
ATOM 713 C CA . PHE A 1 94 ? 19.213 1.707 -27.245 1.00 82.62 94 PHE A CA 1
ATOM 714 C C . PHE A 1 94 ? 19.366 0.688 -28.388 1.00 82.62 94 PHE A C 1
ATOM 716 O O . PHE A 1 94 ? 20.094 0.937 -29.349 1.00 82.62 94 PHE A O 1
ATOM 723 N N . TYR A 1 95 ? 18.650 -0.439 -28.333 1.00 79.62 95 TYR A N 1
ATOM 724 C CA . TYR A 1 95 ? 18.633 -1.420 -29.426 1.00 79.62 95 TYR A CA 1
ATOM 725 C C . TYR A 1 95 ? 17.907 -0.915 -30.674 1.00 79.62 95 TYR A C 1
ATOM 727 O O . TYR A 1 95 ? 18.323 -1.237 -31.786 1.00 79.62 95 TYR A O 1
ATOM 735 N N . ASN A 1 96 ? 16.831 -0.141 -30.519 1.00 78.44 96 ASN A N 1
ATOM 736 C CA . ASN A 1 96 ? 16.154 0.470 -31.662 1.00 78.44 96 ASN A CA 1
ATOM 737 C C . ASN A 1 96 ? 17.029 1.527 -32.339 1.00 78.44 96 ASN A C 1
ATOM 739 O O . ASN A 1 96 ? 17.075 1.554 -33.565 1.00 78.44 96 ASN A O 1
ATOM 743 N N . VAL A 1 97 ? 17.754 2.341 -31.565 1.00 79.06 97 VAL A N 1
ATOM 744 C CA . VAL A 1 97 ? 18.675 3.344 -32.117 1.00 79.06 97 VAL A CA 1
ATOM 745 C C . VAL A 1 97 ? 19.780 2.679 -32.945 1.00 79.06 97 VAL A C 1
ATOM 747 O O . VAL A 1 97 ? 20.049 3.108 -34.059 1.00 79.06 97 VAL A O 1
ATOM 750 N N . GLN A 1 98 ? 20.346 1.568 -32.466 1.00 71.50 98 GLN A N 1
ATOM 751 C CA . GLN A 1 98 ? 21.377 0.811 -33.194 1.00 71.50 98 GLN A CA 1
ATOM 752 C C . GLN A 1 98 ? 20.885 0.135 -34.484 1.00 71.50 98 GLN A C 1
ATOM 754 O O . GLN A 1 98 ? 21.696 -0.222 -35.333 1.00 71.50 98 GLN A O 1
ATOM 759 N N . LYS A 1 99 ? 19.572 -0.077 -34.639 1.00 68.88 99 LYS A N 1
ATOM 760 C CA . LYS A 1 99 ? 18.990 -0.648 -35.864 1.00 68.88 99 LYS A CA 1
ATOM 761 C C . LYS A 1 99 ? 18.751 0.388 -36.958 1.00 68.88 99 LYS A C 1
ATOM 763 O O . LYS A 1 99 ? 18.442 -0.009 -38.082 1.00 68.88 99 LYS A O 1
ATOM 768 N N . PHE A 1 100 ? 18.879 1.684 -36.667 1.00 65.75 100 PHE A N 1
ATOM 769 C CA . PHE A 1 100 ? 18.866 2.688 -37.721 1.00 65.75 100 PHE A CA 1
ATOM 770 C C . PHE A 1 100 ? 20.124 2.532 -38.573 1.00 65.75 100 PHE A C 1
ATOM 772 O O . PHE A 1 100 ? 21.250 2.629 -38.095 1.00 65.75 100 PHE A O 1
ATOM 779 N N . SER A 1 101 ? 19.917 2.242 -39.853 1.00 55.78 101 SER A N 1
ATOM 780 C CA . SER A 1 101 ? 20.985 2.171 -40.842 1.00 55.78 101 SER A CA 1
ATOM 781 C C . SER A 1 101 ? 21.628 3.552 -41.011 1.00 55.78 101 SER A C 1
ATOM 783 O O . SER A 1 101 ? 20.932 4.565 -40.925 1.00 55.78 101 SER A O 1
ATOM 785 N N . PHE A 1 102 ? 22.934 3.576 -41.296 1.00 54.62 102 PHE A N 1
ATOM 786 C CA . PHE A 1 102 ? 23.828 4.746 -41.401 1.00 54.62 102 PHE A CA 1
ATOM 787 C C . PHE A 1 102 ? 23.325 5.958 -42.220 1.00 54.62 102 PHE A C 1
ATOM 789 O O . PHE A 1 102 ? 23.944 7.011 -42.169 1.00 54.62 102 PHE A O 1
ATOM 796 N N . TRP A 1 103 ? 22.207 5.850 -42.942 1.00 52.47 103 TRP A N 1
ATOM 797 C CA . TRP A 1 103 ? 21.593 6.937 -43.711 1.00 52.47 103 TRP A CA 1
ATOM 798 C C . TRP A 1 103 ? 20.611 7.818 -42.905 1.00 52.47 103 TRP A C 1
ATOM 800 O O . TRP A 1 103 ? 20.283 8.916 -43.333 1.00 52.47 103 TRP A O 1
ATOM 810 N N . ASN A 1 104 ? 20.151 7.371 -41.728 1.00 51.91 104 ASN A N 1
ATOM 811 C CA . ASN A 1 104 ? 19.200 8.114 -40.878 1.00 51.91 104 ASN A CA 1
ATOM 812 C C . ASN A 1 104 ? 19.833 8.756 -39.627 1.00 51.91 104 ASN A C 1
ATOM 814 O O . ASN A 1 104 ? 19.110 9.340 -38.822 1.00 51.91 104 ASN A O 1
ATOM 818 N N . ILE A 1 105 ? 21.154 8.640 -39.448 1.00 52.91 105 ILE A N 1
ATOM 819 C CA . ILE A 1 105 ? 21.875 9.207 -38.293 1.00 52.91 105 ILE A CA 1
ATOM 820 C C . ILE A 1 105 ? 22.009 10.734 -38.401 1.00 52.91 105 ILE A C 1
ATOM 822 O O . ILE A 1 105 ? 21.997 11.408 -37.383 1.00 52.91 105 ILE A O 1
ATOM 826 N N . ASP A 1 106 ? 22.026 11.292 -39.613 1.00 55.66 106 ASP A N 1
ATOM 827 C CA . ASP A 1 106 ? 22.234 12.734 -39.844 1.00 55.66 106 ASP A CA 1
ATOM 828 C C . ASP A 1 106 ? 21.006 13.623 -39.559 1.00 55.66 106 ASP A C 1
ATOM 830 O O . ASP A 1 106 ? 21.042 14.834 -39.775 1.00 55.66 106 ASP A O 1
ATOM 834 N N . LYS A 1 107 ? 19.889 13.046 -39.097 1.00 55.66 107 LYS A N 1
ATOM 835 C CA . LYS A 1 107 ? 18.631 13.776 -38.845 1.00 55.66 107 LYS A CA 1
ATOM 836 C C . LYS A 1 107 ? 18.165 13.758 -37.384 1.00 55.66 107 LYS A C 1
ATOM 838 O O . LYS A 1 107 ? 17.062 14.243 -37.123 1.00 55.66 107 LYS A O 1
ATOM 843 N N . PHE A 1 108 ? 18.968 13.204 -36.472 1.00 51.50 108 PHE A N 1
ATOM 844 C CA . PHE A 1 108 ? 18.710 13.153 -35.028 1.00 51.50 108 PHE A CA 1
ATOM 845 C C . PHE A 1 108 ? 19.820 13.821 -34.223 1.00 51.50 108 PHE A C 1
ATOM 847 O O . PHE A 1 108 ? 20.998 13.662 -34.602 1.00 51.50 108 PHE A O 1
#